Protein AF-A0A426CP13-F1 (afdb_monomer_lite)

Structure (mmCIF, N/CA/C/O backbone):
data_AF-A0A426CP13-F1
#
_entry.id   AF-A0A426CP13-F1
#
loop_
_atom_site.group_PDB
_atom_site.id
_atom_site.type_symbol
_atom_site.label_atom_id
_atom_site.label_alt_id
_atom_site.label_comp_id
_atom_site.label_asym_id
_atom_site.label_entity_id
_atom_site.label_seq_id
_atom_site.pdbx_PDB_ins_code
_atom_site.Cartn_x
_atom_site.Cartn_y
_atom_site.Cartn_z
_atom_site.occupancy
_atom_site.B_iso_or_equiv
_atom_site.auth_seq_id
_atom_site.auth_comp_id
_atom_site.auth_asym_id
_atom_site.auth_atom_id
_atom_site.pdbx_PDB_model_num
ATOM 1 N N . MET A 1 1 ? -7.176 -12.945 28.683 1.00 52.62 1 MET A N 1
ATOM 2 C CA . MET A 1 1 ? -6.174 -12.340 27.779 1.00 52.62 1 MET A CA 1
ATOM 3 C C . MET A 1 1 ? -6.899 -11.348 26.880 1.00 52.62 1 MET A C 1
ATOM 5 O O . MET A 1 1 ? -7.869 -11.758 26.257 1.00 52.62 1 MET A O 1
ATOM 9 N N . SER A 1 2 ? -6.525 -10.064 26.859 1.00 60.19 2 SER A N 1
ATOM 10 C CA . SER A 1 2 ? -7.110 -9.093 25.916 1.00 60.19 2 SER A CA 1
ATOM 11 C C . SER A 1 2 ? -6.555 -9.346 24.517 1.00 60.19 2 SER A C 1
ATOM 13 O O . SER A 1 2 ? -5.341 -9.492 24.364 1.00 60.19 2 SER A O 1
ATOM 15 N N . THR A 1 3 ? -7.412 -9.406 23.501 1.00 81.00 3 THR A N 1
ATOM 16 C CA . THR A 1 3 ? -6.944 -9.558 22.119 1.00 81.00 3 THR A CA 1
ATOM 17 C C . THR A 1 3 ? -6.290 -8.263 21.632 1.00 81.00 3 THR A C 1
ATOM 19 O O . THR A 1 3 ? -6.547 -7.184 22.170 1.00 81.00 3 THR A O 1
ATOM 22 N N . GLY A 1 4 ? -5.465 -8.334 20.581 1.00 86.25 4 GLY A N 1
ATOM 23 C CA . GLY A 1 4 ? -4.890 -7.132 19.962 1.00 86.25 4 GLY A CA 1
ATOM 24 C C . GLY A 1 4 ? -5.958 -6.128 19.502 1.00 86.25 4 GLY A C 1
ATOM 25 O O . GLY A 1 4 ? -5.754 -4.922 19.605 1.00 86.25 4 GLY A O 1
ATOM 26 N N . ILE A 1 5 ? -7.135 -6.617 19.091 1.00 88.00 5 ILE A N 1
ATOM 27 C CA . ILE A 1 5 ? -8.289 -5.786 18.714 1.00 88.00 5 ILE A CA 1
ATOM 28 C C . ILE A 1 5 ? -8.826 -5.008 19.920 1.00 88.00 5 ILE A C 1
ATOM 30 O O . ILE A 1 5 ? -9.119 -3.820 19.797 1.00 88.00 5 ILE A O 1
ATOM 34 N N . ASP A 1 6 ? -8.924 -5.655 21.085 1.00 87.50 6 ASP A N 1
ATOM 35 C CA . ASP A 1 6 ? -9.425 -5.017 22.308 1.00 87.50 6 ASP A CA 1
ATOM 36 C C . ASP A 1 6 ? -8.489 -3.901 22.774 1.00 87.50 6 ASP A C 1
ATOM 38 O O . ASP A 1 6 ? -8.944 -2.818 23.143 1.00 87.50 6 ASP A O 1
ATOM 42 N N . THR A 1 7 ? -7.178 -4.147 22.709 1.00 90.69 7 THR A N 1
ATOM 43 C CA . THR A 1 7 ? -6.165 -3.139 23.034 1.00 90.69 7 THR A CA 1
ATOM 44 C C . THR A 1 7 ? -6.247 -1.954 22.077 1.00 90.69 7 THR A C 1
ATOM 46 O O . THR A 1 7 ? -6.305 -0.817 22.540 1.00 90.69 7 THR A O 1
ATOM 49 N N . LEU A 1 8 ? -6.300 -2.205 20.763 1.00 89.81 8 LEU A N 1
ATOM 50 C CA . LEU A 1 8 ? -6.361 -1.155 19.742 1.00 89.81 8 LEU A CA 1
ATOM 51 C C . LEU A 1 8 ? -7.629 -0.308 19.859 1.00 89.81 8 LEU A C 1
ATOM 53 O O . LEU A 1 8 ? -7.535 0.917 19.823 1.00 89.81 8 LEU A O 1
ATOM 57 N N . SER A 1 9 ? -8.791 -0.931 20.057 1.00 91.88 9 SER A N 1
ATOM 58 C CA . SER A 1 9 ? -10.054 -0.207 20.245 1.00 91.88 9 SER A CA 1
ATOM 59 C C . SER A 1 9 ? -9.995 0.701 21.478 1.00 91.88 9 SER A C 1
ATOM 61 O O . SER A 1 9 ? -10.326 1.882 21.392 1.00 91.88 9 SER A O 1
ATOM 63 N N . ARG A 1 10 ? -9.464 0.197 22.602 1.00 91.50 10 ARG A N 1
ATOM 64 C CA . ARG A 1 10 ? -9.346 0.973 23.846 1.00 91.50 10 ARG A CA 1
ATOM 65 C C . ARG A 1 10 ? -8.453 2.209 23.705 1.00 91.50 10 ARG A C 1
ATOM 67 O O . ARG A 1 10 ? -8.782 3.243 24.269 1.00 91.50 10 ARG A O 1
ATOM 74 N N . ILE A 1 11 ? -7.315 2.099 23.015 1.00 93.44 11 ILE A N 1
ATOM 75 C CA . ILE A 1 11 ? -6.328 3.194 22.940 1.00 93.44 11 ILE A CA 1
ATOM 76 C C . ILE A 1 11 ? -6.602 4.192 21.812 1.00 93.44 11 ILE A C 1
ATOM 78 O O . ILE A 1 11 ? -6.216 5.348 21.926 1.00 93.44 11 ILE A O 1
ATOM 82 N N . SER A 1 12 ? -7.227 3.751 20.718 1.00 89.94 12 SER A N 1
ATOM 83 C CA . SER A 1 12 ? -7.493 4.608 19.553 1.00 89.94 12 SER A CA 1
ATOM 84 C C . SER A 1 12 ? -8.860 5.287 19.601 1.00 89.94 12 SER A C 1
ATOM 86 O O . SER A 1 12 ? -9.094 6.220 18.839 1.00 89.94 12 SER A O 1
ATOM 88 N N . GLY A 1 13 ? -9.761 4.821 20.472 1.00 91.50 13 GLY A N 1
ATOM 89 C CA . GLY A 1 13 ? -11.125 5.335 20.575 1.00 91.50 13 GLY A CA 1
ATOM 90 C C . GLY A 1 13 ? -12.055 4.895 19.439 1.00 91.50 13 GLY A C 1
ATOM 91 O O . GLY A 1 13 ? -13.210 5.307 19.433 1.00 91.50 13 GLY A O 1
ATOM 92 N N . ILE A 1 14 ? -11.592 4.058 18.500 1.00 92.75 14 ILE A N 1
ATOM 93 C CA . ILE A 1 14 ? -12.433 3.499 17.430 1.00 92.75 14 ILE A CA 1
ATOM 94 C C . ILE A 1 14 ? -13.053 2.165 17.863 1.00 92.75 14 ILE A C 1
ATOM 96 O O . ILE A 1 14 ? -12.503 1.434 18.699 1.00 92.75 14 ILE A O 1
ATOM 100 N N . SER A 1 15 ? -14.209 1.831 17.289 1.00 94.75 15 SER A N 1
ATOM 101 C CA . SER A 1 15 ? -14.943 0.611 17.639 1.00 94.75 15 SER A CA 1
ATOM 102 C C . SER A 1 15 ? -14.173 -0.659 17.261 1.00 94.75 15 SER A C 1
ATOM 104 O O . SER A 1 15 ? -13.308 -0.669 16.379 1.00 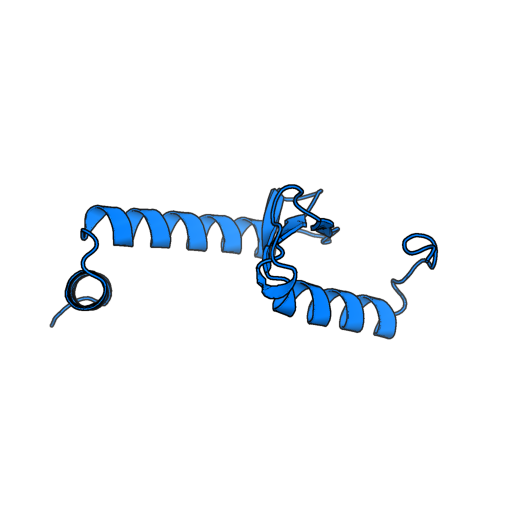94.75 15 SER A O 1
ATOM 106 N N . ARG A 1 16 ? -14.496 -1.781 17.912 1.00 92.56 16 ARG A N 1
ATOM 107 C CA . ARG A 1 16 ? -13.885 -3.085 17.589 1.00 92.56 16 ARG A CA 1
ATOM 108 C C . ARG A 1 16 ? -14.193 -3.499 16.153 1.00 92.56 16 ARG A C 1
ATOM 110 O O . ARG A 1 16 ? -13.356 -4.115 15.490 1.00 92.56 16 ARG A O 1
ATOM 117 N N . GLU A 1 17 ? -15.384 -3.161 15.679 1.00 93.56 17 GLU A N 1
ATOM 118 C CA . GLU A 1 17 ? -15.853 -3.375 14.316 1.00 93.56 17 GLU A CA 1
ATOM 119 C C . GLU A 1 17 ? -14.973 -2.618 13.315 1.00 93.56 17 GLU A C 1
ATOM 121 O O . GLU A 1 17 ? -14.510 -3.209 12.337 1.00 93.56 17 GLU A O 1
ATOM 126 N N . GLU A 1 18 ? -14.657 -1.352 13.595 1.00 93.75 18 GLU A N 1
ATOM 127 C CA . GLU A 1 18 ? -13.752 -0.550 12.767 1.00 93.75 18 GLU A CA 1
ATOM 128 C C . GLU A 1 18 ? -12.325 -1.100 12.769 1.00 93.75 18 GLU A C 1
ATOM 130 O O . GLU A 1 18 ? -11.727 -1.236 11.699 1.00 93.75 18 GLU A O 1
ATOM 135 N N . VAL A 1 19 ? -11.789 -1.504 13.929 1.00 93.69 19 VAL A N 1
ATOM 136 C CA . VAL A 1 19 ? -10.464 -2.151 14.002 1.00 93.69 19 VAL A CA 1
ATOM 137 C C . VAL A 1 19 ? -10.429 -3.407 13.125 1.00 93.69 19 VAL A C 1
ATOM 139 O O . VAL A 1 19 ? -9.487 -3.602 12.353 1.00 93.69 19 VAL A O 1
ATOM 142 N N . ARG A 1 20 ? -11.467 -4.252 13.191 1.00 93.50 20 ARG A N 1
ATOM 143 C CA . ARG A 1 20 ? -11.582 -5.455 12.349 1.00 93.50 20 ARG A CA 1
ATOM 144 C C . ARG A 1 20 ? -11.668 -5.108 10.867 1.00 93.50 20 ARG A C 1
ATOM 146 O O . ARG A 1 20 ? -11.024 -5.769 10.052 1.00 93.50 20 ARG A O 1
ATOM 153 N N . ALA A 1 21 ? -12.431 -4.079 10.510 1.00 94.88 21 ALA A N 1
ATOM 154 C CA . ALA A 1 21 ? -12.551 -3.627 9.130 1.00 94.88 21 ALA A CA 1
ATOM 155 C C . ALA A 1 21 ? -11.207 -3.117 8.583 1.00 94.88 21 ALA A C 1
ATOM 157 O O . ALA A 1 21 ? -10.820 -3.478 7.469 1.00 94.88 21 ALA A O 1
ATOM 158 N N . ILE A 1 22 ? -10.461 -2.339 9.375 1.00 93.88 22 ILE A N 1
ATOM 159 C CA . ILE A 1 22 ? -9.114 -1.873 9.0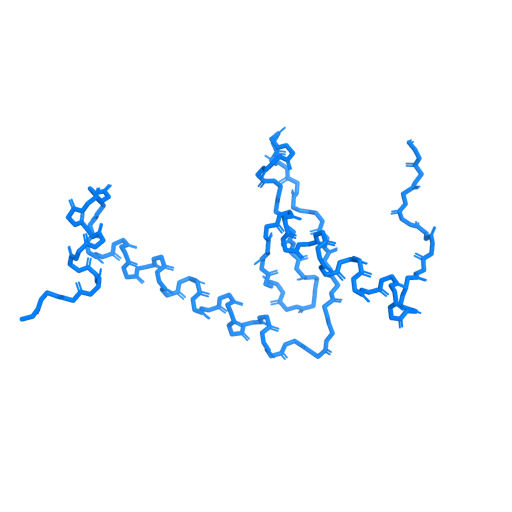23 1.00 93.88 22 ILE A CA 1
ATOM 160 C C . ILE A 1 22 ? -8.171 -3.066 8.849 1.00 93.88 22 ILE A C 1
ATOM 162 O O . ILE A 1 22 ? -7.513 -3.167 7.814 1.00 93.88 22 ILE A O 1
ATOM 166 N N . ALA A 1 23 ? -8.152 -4.003 9.800 1.00 93.12 23 ALA A N 1
ATOM 167 C CA . ALA A 1 23 ? -7.315 -5.199 9.716 1.00 93.12 23 ALA A CA 1
ATOM 168 C C . ALA A 1 23 ? -7.610 -6.011 8.444 1.00 93.12 23 ALA A C 1
ATOM 170 O O . ALA A 1 23 ? -6.688 -6.366 7.710 1.00 93.12 23 ALA A O 1
ATOM 171 N N . LYS A 1 24 ? -8.892 -6.221 8.118 1.00 95.88 24 LYS A N 1
ATOM 172 C CA . LYS A 1 24 ? -9.308 -6.915 6.890 1.00 95.88 24 LYS A CA 1
ATOM 173 C C . LYS A 1 24 ? -8.821 -6.195 5.630 1.00 95.88 24 LYS A C 1
ATOM 175 O O . LYS A 1 24 ? -8.344 -6.848 4.706 1.00 95.88 24 LYS A O 1
ATOM 180 N N . ARG A 1 25 ? -8.907 -4.860 5.588 1.00 95.44 25 ARG A N 1
ATOM 181 C CA . ARG A 1 25 ? -8.403 -4.052 4.462 1.00 95.44 25 ARG A CA 1
ATOM 182 C C . ARG A 1 25 ? -6.889 -4.179 4.304 1.00 95.44 25 ARG A C 1
ATOM 184 O O . ARG A 1 25 ? -6.419 -4.363 3.185 1.00 95.44 25 ARG A O 1
ATOM 191 N N . VAL A 1 26 ? -6.143 -4.122 5.408 1.00 95.12 26 VAL A N 1
ATOM 192 C CA . VAL A 1 26 ? -4.678 -4.274 5.406 1.00 95.12 26 VAL A CA 1
ATOM 193 C C . VAL A 1 26 ? -4.276 -5.665 4.919 1.00 95.12 26 VAL A C 1
ATOM 195 O O . VAL A 1 26 ? -3.441 -5.777 4.026 1.00 95.12 26 VAL A O 1
ATOM 198 N N . MET A 1 27 ? -4.913 -6.718 5.436 1.00 96.69 27 MET A N 1
ATOM 199 C CA . MET A 1 27 ? -4.647 -8.098 5.016 1.00 96.69 27 MET A CA 1
ATOM 200 C C . MET A 1 27 ? -4.959 -8.314 3.533 1.00 96.69 27 MET A C 1
ATOM 202 O O . MET A 1 27 ? -4.149 -8.893 2.815 1.00 96.69 27 MET A O 1
ATOM 206 N N . ALA A 1 28 ? -6.095 -7.803 3.049 1.00 97.75 28 ALA A N 1
ATOM 207 C CA . ALA A 1 28 ? -6.452 -7.894 1.636 1.00 97.75 28 ALA A CA 1
ATOM 208 C C . ALA A 1 28 ? -5.442 -7.161 0.737 1.00 97.75 28 ALA A C 1
ATOM 210 O O . ALA A 1 28 ? -5.074 -7.670 -0.320 1.00 97.75 28 ALA A O 1
ATOM 211 N N . ASN A 1 29 ? -4.963 -5.988 1.158 1.00 97.75 29 ASN A N 1
ATOM 212 C CA . ASN A 1 29 ? -3.920 -5.262 0.438 1.00 97.75 29 ASN A CA 1
ATOM 213 C C . ASN A 1 29 ? -2.597 -6.039 0.407 1.00 97.75 29 ASN A C 1
ATOM 215 O O . ASN A 1 29 ? -1.996 -6.185 -0.652 1.00 97.75 29 ASN A O 1
ATOM 219 N N . SER A 1 30 ? -2.178 -6.591 1.548 1.00 96.81 30 SER A N 1
ATOM 220 C CA . SER A 1 30 ? -0.969 -7.414 1.638 1.00 96.81 30 SER A CA 1
ATOM 221 C C . SER A 1 30 ? -1.054 -8.650 0.739 1.00 96.81 30 SER A C 1
ATOM 223 O O . SER A 1 30 ? -0.103 -8.943 0.021 1.00 96.81 30 SER A O 1
ATOM 225 N N . ALA A 1 31 ? -2.211 -9.319 0.689 1.00 97.88 31 ALA A N 1
ATOM 226 C CA . ALA A 1 31 ? -2.428 -10.453 -0.205 1.00 97.88 31 ALA A CA 1
ATOM 227 C C . ALA A 1 31 ? -2.283 -10.067 -1.688 1.00 97.88 31 ALA A C 1
ATOM 229 O O . ALA A 1 31 ? -1.606 -10.770 -2.435 1.00 97.88 31 ALA A O 1
ATOM 230 N N . LYS A 1 32 ? -2.854 -8.925 -2.108 1.00 97.75 32 LYS A N 1
ATOM 231 C CA . LYS A 1 32 ? -2.674 -8.394 -3.474 1.00 97.75 32 LYS A CA 1
ATOM 232 C C . LYS A 1 32 ? -1.210 -8.116 -3.790 1.00 97.75 32 LYS A C 1
ATOM 234 O O . LYS A 1 32 ? -0.774 -8.366 -4.910 1.00 97.75 32 LYS A O 1
ATOM 239 N N . LEU A 1 33 ? -0.477 -7.553 -2.831 1.00 96.81 33 LEU A N 1
ATOM 240 C CA . LEU A 1 33 ? 0.923 -7.210 -3.030 1.00 96.81 33 LEU A CA 1
ATOM 241 C C . LEU A 1 33 ? 1.778 -8.477 -3.172 1.00 96.81 33 LEU A C 1
ATOM 243 O O . LEU A 1 33 ? 2.452 -8.643 -4.179 1.00 96.81 33 LEU A O 1
ATOM 247 N N . ASN A 1 34 ? 1.649 -9.423 -2.244 1.00 96.69 34 ASN A N 1
ATOM 248 C CA . ASN A 1 34 ? 2.446 -10.653 -2.231 1.00 96.69 34 ASN A CA 1
ATOM 249 C C . ASN A 1 34 ? 2.189 -11.572 -3.435 1.00 96.69 34 ASN A C 1
ATOM 251 O O . ASN A 1 34 ? 3.088 -12.288 -3.859 1.00 96.69 34 ASN A O 1
ATOM 255 N N . ALA A 1 35 ? 0.967 -11.578 -3.974 1.00 96.75 35 ALA A N 1
ATOM 256 C CA . ALA A 1 35 ? 0.611 -12.404 -5.128 1.00 96.75 35 ALA A CA 1
ATOM 257 C C . ALA A 1 35 ? 0.992 -11.770 -6.479 1.00 96.75 35 ALA A C 1
ATOM 259 O O . ALA A 1 35 ? 0.803 -12.393 -7.524 1.00 96.75 35 ALA A O 1
ATOM 260 N N . CYS A 1 36 ? 1.473 -10.524 -6.495 1.00 96.00 36 CYS A N 1
ATOM 261 C CA . CYS A 1 36 ? 1.744 -9.812 -7.735 1.00 96.00 36 CYS A CA 1
ATOM 262 C C . CYS A 1 36 ? 3.058 -10.310 -8.363 1.00 96.00 36 CYS A C 1
ATOM 264 O O . CYS A 1 36 ? 4.105 -10.197 -7.729 1.00 96.00 36 CYS A O 1
ATOM 266 N N . PRO A 1 37 ? 3.056 -10.793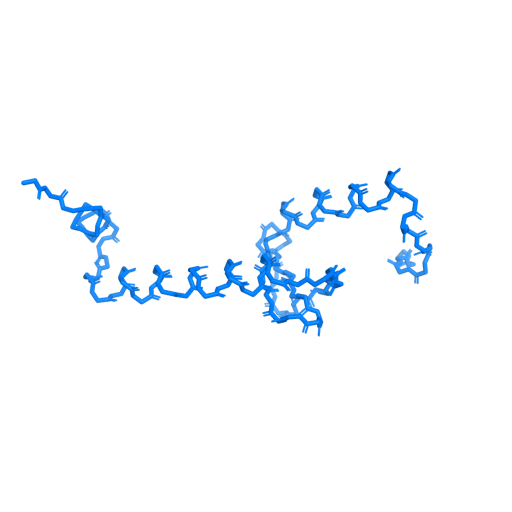 -9.620 1.00 93.44 37 PRO A N 1
ATOM 267 C CA . PRO A 1 37 ? 4.271 -11.310 -10.257 1.00 93.44 37 PRO A CA 1
ATOM 268 C C . PRO A 1 37 ? 5.312 -10.212 -10.505 1.00 93.44 37 PRO A C 1
ATOM 270 O O . PRO A 1 37 ? 6.513 -10.467 -10.510 1.00 93.44 37 PRO A O 1
ATOM 273 N N . ARG A 1 38 ? 4.848 -8.979 -10.729 1.00 91.56 38 ARG A N 1
ATOM 274 C CA . ARG A 1 38 ? 5.683 -7.791 -10.882 1.00 91.56 38 ARG A CA 1
ATOM 275 C C . ARG A 1 38 ? 4.877 -6.551 -10.542 1.00 91.56 38 ARG A C 1
ATOM 277 O O . ARG A 1 38 ? 3.775 -6.374 -11.055 1.00 91.56 38 ARG A O 1
ATOM 284 N N . HIS A 1 39 ? 5.430 -5.702 -9.688 1.00 94.50 39 HIS A N 1
ATOM 285 C CA . HIS A 1 39 ? 4.807 -4.435 -9.338 1.00 94.50 39 HIS A CA 1
ATOM 286 C C . HIS A 1 39 ? 5.134 -3.337 -10.346 1.00 94.50 39 HIS A C 1
ATOM 288 O O . HIS A 1 39 ? 6.255 -3.258 -10.844 1.00 94.50 39 HIS A O 1
ATOM 294 N N . ASP A 1 40 ? 4.149 -2.479 -10.593 1.00 94.19 40 ASP A N 1
ATOM 295 C CA . ASP A 1 40 ? 4.282 -1.248 -11.367 1.00 94.19 40 ASP A CA 1
ATOM 296 C C . ASP A 1 40 ? 3.421 -0.179 -10.685 1.00 94.19 40 ASP A C 1
ATOM 298 O O . ASP A 1 40 ? 2.196 -0.172 -10.828 1.00 94.19 40 ASP A O 1
ATOM 302 N N . PHE A 1 41 ? 4.050 0.623 -9.827 1.00 94.81 41 PHE A N 1
ATOM 303 C CA . PHE A 1 41 ? 3.369 1.580 -8.962 1.00 94.81 41 PHE A CA 1
ATOM 304 C C . PHE A 1 41 ? 3.234 2.947 -9.628 1.00 94.81 41 PHE A C 1
ATOM 306 O O . PHE A 1 41 ? 4.218 3.530 -10.073 1.00 94.81 41 PHE A O 1
ATOM 313 N N . GLU A 1 42 ? 2.021 3.491 -9.603 1.00 93.94 42 GLU A N 1
ATOM 314 C CA . GLU A 1 42 ? 1.714 4.856 -10.018 1.00 93.94 42 GLU A CA 1
ATOM 315 C C . GLU A 1 42 ? 1.218 5.691 -8.837 1.00 93.94 42 GLU A C 1
ATOM 317 O O . GLU A 1 42 ? 0.716 5.169 -7.836 1.00 93.94 42 GLU A O 1
ATOM 322 N N . ARG A 1 43 ? 1.374 7.008 -8.942 1.00 93.19 43 ARG A N 1
ATOM 323 C CA . ARG A 1 43 ? 0.943 7.950 -7.913 1.00 93.19 43 ARG A CA 1
ATOM 324 C C . ARG A 1 43 ? -0.587 7.995 -7.851 1.00 93.19 43 ARG A C 1
ATOM 326 O O . ARG A 1 43 ? -1.240 8.157 -8.873 1.00 93.19 43 ARG A O 1
ATOM 333 N N . ILE A 1 44 ? -1.159 7.918 -6.649 1.00 92.38 44 ILE A N 1
ATOM 334 C CA . ILE A 1 44 ? -2.582 8.225 -6.445 1.00 92.38 44 ILE A CA 1
ATOM 335 C C . ILE A 1 44 ? -2.730 9.747 -6.346 1.00 92.38 44 ILE A C 1
ATOM 337 O O . ILE A 1 44 ? -2.135 10.373 -5.462 1.00 92.38 44 ILE A O 1
ATOM 341 N N . GLU A 1 45 ? -3.498 10.343 -7.255 1.00 87.06 45 GLU A N 1
ATOM 342 C CA . GLU A 1 45 ? -3.777 11.781 -7.252 1.00 87.06 45 GLU A CA 1
ATOM 343 C C . GLU A 1 45 ? -4.654 12.205 -6.062 1.00 87.06 45 GLU A C 1
ATOM 345 O O . GLU A 1 45 ? -5.388 11.404 -5.482 1.00 87.06 45 GLU A O 1
ATOM 350 N N . GLY A 1 46 ? -4.580 13.488 -5.698 1.00 79.38 46 GLY A N 1
ATOM 351 C CA . GLY A 1 46 ? -5.451 14.088 -4.682 1.00 79.38 46 GLY A CA 1
ATOM 352 C C . GLY A 1 46 ? -4.903 14.113 -3.252 1.00 79.38 46 GLY A C 1
ATOM 353 O O . GLY A 1 46 ? -5.600 14.591 -2.363 1.00 79.38 46 GLY A O 1
ATOM 354 N N . GLU A 1 47 ? -3.668 13.661 -3.009 1.00 78.19 47 GLU A N 1
ATOM 355 C CA . GLU A 1 47 ? -2.993 13.871 -1.721 1.00 78.19 47 GLU A CA 1
ATOM 356 C C . GLU A 1 47 ? -2.119 15.142 -1.782 1.00 78.19 47 GLU A C 1
ATOM 358 O O . GLU A 1 47 ? -1.071 15.133 -2.436 1.00 78.19 47 GLU A O 1
ATOM 363 N N . PRO A 1 48 ? -2.518 16.245 -1.118 1.00 73.81 48 PRO A N 1
ATOM 364 C CA . PRO A 1 48 ? -1.771 17.503 -1.152 1.00 73.81 48 PRO A CA 1
ATOM 365 C C . PRO A 1 48 ? -0.480 17.437 -0.330 1.00 73.81 48 PRO A C 1
ATOM 367 O O . PRO A 1 48 ? 0.421 18.248 -0.530 1.00 73.81 48 PRO A O 1
ATOM 370 N N . ASN A 1 49 ? -0.378 16.488 0.606 1.00 80.75 49 ASN A N 1
ATOM 371 C CA . ASN A 1 49 ? 0.796 16.337 1.448 1.00 80.75 49 ASN A CA 1
ATOM 372 C C . ASN A 1 49 ? 1.783 15.321 0.835 1.00 80.75 49 ASN A C 1
ATOM 374 O O . ASN A 1 49 ? 1.490 14.121 0.833 1.00 80.75 49 ASN A O 1
ATOM 378 N N . PRO A 1 50 ? 2.987 15.747 0.404 1.00 71.12 50 PRO A N 1
ATOM 379 C CA . PRO A 1 50 ? 3.974 14.847 -0.194 1.00 71.12 50 PRO A CA 1
ATOM 380 C C . PRO A 1 50 ? 4.422 13.730 0.762 1.00 71.12 50 PRO A C 1
ATOM 382 O O . PRO A 1 50 ? 4.738 12.631 0.313 1.00 71.12 50 PRO A O 1
ATOM 385 N N . PHE A 1 51 ? 4.366 13.953 2.080 1.00 73.19 51 PHE A N 1
ATOM 386 C CA . PHE A 1 51 ? 4.689 12.944 3.097 1.00 73.19 51 PHE A CA 1
ATOM 387 C C . PHE A 1 51 ? 3.586 11.898 3.292 1.00 73.19 51 PHE A C 1
ATOM 389 O O . PHE A 1 51 ? 3.828 10.836 3.860 1.00 73.19 51 PHE A O 1
ATOM 396 N N . ARG A 1 52 ? 2.360 12.177 2.838 1.00 84.25 52 ARG A N 1
ATOM 397 C CA . ARG A 1 52 ? 1.239 11.222 2.870 1.00 84.25 52 ARG A CA 1
ATOM 398 C C . ARG A 1 52 ? 0.980 10.579 1.517 1.00 84.25 52 ARG A C 1
ATOM 400 O O . ARG A 1 52 ? 0.027 9.809 1.395 1.00 84.25 52 ARG A O 1
ATOM 407 N N . GLN A 1 53 ? 1.826 10.868 0.529 1.00 91.88 53 GLN A N 1
ATOM 408 C CA . GLN A 1 53 ? 1.658 10.379 -0.825 1.00 91.88 53 GLN A CA 1
ATOM 409 C C . GLN A 1 53 ? 1.521 8.855 -0.843 1.00 91.88 53 GLN A C 1
ATOM 411 O O . GLN A 1 53 ? 2.318 8.124 -0.248 1.00 91.88 53 GLN A O 1
ATOM 416 N N . LYS A 1 54 ? 0.498 8.382 -1.553 1.00 93.62 54 LYS A N 1
ATOM 417 C CA . LYS A 1 54 ? 0.248 6.960 -1.776 1.00 93.62 54 LYS A CA 1
ATOM 418 C C . LYS A 1 54 ? 0.487 6.598 -3.227 1.00 93.62 54 LYS A C 1
ATOM 420 O O . LYS A 1 54 ? 0.320 7.428 -4.124 1.00 93.62 54 LYS A O 1
ATOM 425 N N . TYR A 1 55 ? 0.831 5.340 -3.432 1.00 95.00 55 TYR A N 1
ATOM 426 C CA . TYR A 1 55 ? 1.038 4.762 -4.746 1.00 95.00 55 TYR A CA 1
ATOM 427 C C . TYR A 1 55 ? 0.194 3.503 -4.876 1.00 95.00 55 TYR A C 1
ATOM 429 O O . TYR A 1 55 ? 0.021 2.773 -3.898 1.00 95.00 55 TYR A O 1
ATOM 437 N N . ARG A 1 56 ? -0.337 3.246 -6.069 1.00 96.69 56 ARG A N 1
ATOM 438 C CA . ARG A 1 56 ? -1.128 2.058 -6.388 1.00 96.69 56 ARG A CA 1
ATOM 439 C C . ARG A 1 56 ? -0.434 1.263 -7.481 1.00 96.69 56 ARG A C 1
ATOM 441 O O . ARG A 1 56 ? 0.016 1.820 -8.469 1.00 96.69 56 ARG A O 1
ATOM 448 N N . CYS A 1 57 ? -0.347 -0.048 -7.310 1.00 96.56 57 CYS A N 1
ATOM 449 C CA . CYS A 1 57 ? 0.139 -0.939 -8.350 1.00 96.56 57 CYS A CA 1
ATOM 450 C C . CYS A 1 57 ? -0.911 -1.042 -9.465 1.00 96.56 57 CYS A C 1
ATOM 452 O O . CYS A 1 57 ? -2.028 -1.486 -9.196 1.00 96.56 57 CYS A O 1
ATOM 454 N N . LYS A 1 58 ? -0.549 -0.724 -10.710 1.00 96.50 58 LYS A N 1
ATOM 455 C CA . LYS A 1 58 ? -1.422 -0.863 -11.890 1.00 96.50 58 LYS A CA 1
ATOM 456 C C . LYS A 1 58 ? -1.812 -2.315 -12.186 1.00 96.50 58 LYS A C 1
ATOM 458 O O . LYS A 1 58 ? -2.833 -2.559 -12.815 1.00 96.50 58 LYS A O 1
ATOM 463 N N . VAL A 1 59 ? -1.013 -3.280 -11.723 1.00 95.94 59 VAL A N 1
ATOM 464 C CA . VAL A 1 59 ? -1.220 -4.713 -11.995 1.00 95.94 59 VAL A CA 1
ATOM 465 C C . VAL A 1 59 ? -2.169 -5.355 -10.981 1.00 95.94 59 VAL A C 1
ATOM 467 O O . VAL A 1 59 ? -3.169 -5.952 -11.363 1.00 95.94 59 VAL A O 1
ATOM 470 N N . CYS A 1 60 ? -1.884 -5.239 -9.680 1.00 97.19 60 CYS A N 1
ATOM 471 C CA . CYS A 1 60 ? -2.681 -5.900 -8.634 1.00 97.19 6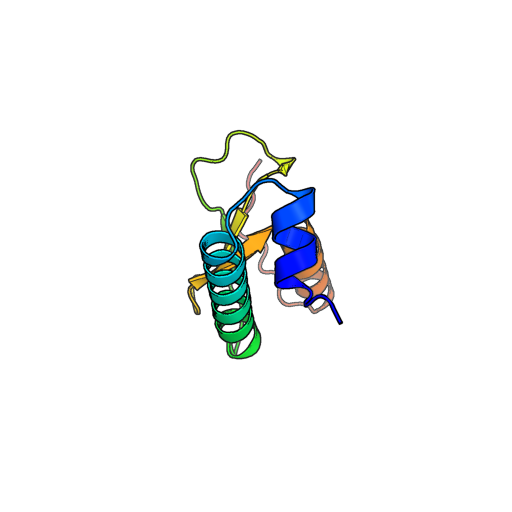0 CYS A CA 1
ATOM 472 C C . CYS A 1 60 ? -3.646 -4.964 -7.889 1.00 97.19 60 CYS A C 1
ATOM 474 O O . CYS A 1 60 ? -4.450 -5.419 -7.070 1.00 97.19 60 CYS A O 1
ATOM 476 N N . GLY A 1 61 ? -3.550 -3.650 -8.113 1.00 96.69 61 GLY A N 1
ATOM 477 C CA . GLY A 1 61 ? -4.333 -2.644 -7.396 1.00 96.69 61 GLY A CA 1
ATOM 478 C C . GLY A 1 61 ? -3.985 -2.513 -5.909 1.00 96.69 61 GLY A C 1
ATOM 479 O O . GLY A 1 61 ? -4.776 -1.944 -5.159 1.00 96.69 61 GLY A O 1
ATOM 480 N N . GLY A 1 62 ? -2.863 -3.085 -5.457 1.00 97.19 62 GLY A N 1
ATOM 481 C CA . GLY A 1 62 ? -2.353 -2.915 -4.095 1.00 97.19 62 GLY A CA 1
ATOM 482 C C . GLY A 1 62 ? -1.767 -1.519 -3.888 1.00 97.19 62 GLY A C 1
ATOM 483 O O . GLY A 1 62 ? -1.177 -0.956 -4.806 1.00 97.19 62 GLY A O 1
ATOM 484 N N . GLU A 1 63 ? -1.932 -0.960 -2.695 1.00 96.69 63 GLU A N 1
ATOM 485 C CA . GLU A 1 63 ? -1.492 0.390 -2.342 1.00 96.69 63 GLU A CA 1
ATOM 486 C C . GLU A 1 63 ? -0.335 0.360 -1.343 1.00 96.69 63 GLU A C 1
ATOM 488 O O . GLU A 1 63 ? -0.332 -0.453 -0.414 1.00 96.69 63 GLU A O 1
ATOM 493 N N . ILE A 1 64 ? 0.617 1.275 -1.507 1.00 95.12 64 ILE A N 1
ATOM 494 C CA . ILE A 1 64 ? 1.758 1.475 -0.606 1.00 95.12 64 ILE A CA 1
ATOM 495 C C . ILE A 1 64 ? 1.952 2.964 -0.292 1.00 95.12 64 ILE A C 1
ATOM 497 O O . ILE A 1 64 ? 1.410 3.837 -0.983 1.00 95.12 64 ILE A O 1
ATOM 501 N N . ARG A 1 65 ? 2.702 3.266 0.772 1.00 93.25 65 ARG A N 1
ATOM 502 C CA . ARG A 1 65 ? 3.044 4.647 1.145 1.00 93.25 65 ARG A CA 1
ATOM 503 C C . ARG A 1 65 ? 4.300 5.117 0.413 1.00 93.25 65 ARG A C 1
ATOM 505 O O . ARG A 1 65 ? 5.035 4.317 -0.159 1.00 93.25 65 ARG A O 1
ATOM 512 N N . GLY A 1 66 ? 4.556 6.423 0.450 1.00 90.25 66 GLY A N 1
ATOM 513 C CA . GLY A 1 66 ? 5.720 7.022 -0.203 1.00 90.25 66 GLY A CA 1
ATOM 514 C C . GLY A 1 66 ? 7.064 6.466 0.268 1.00 90.25 66 GLY A C 1
ATOM 515 O O . GLY A 1 66 ? 7.954 6.287 -0.554 1.00 90.25 66 GLY A O 1
ATOM 516 N N . GLU A 1 67 ? 7.194 6.124 1.549 1.00 91.31 67 GLU A N 1
ATOM 517 C CA . GLU A 1 67 ? 8.402 5.492 2.102 1.00 91.31 67 GLU A CA 1
ATOM 518 C C . GLU A 1 67 ? 8.661 4.111 1.477 1.00 91.31 67 GLU A C 1
ATOM 520 O O . GLU A 1 67 ? 9.768 3.832 1.019 1.00 91.31 67 GLU A O 1
ATOM 525 N N . ASP A 1 68 ? 7.628 3.271 1.378 1.00 92.88 68 ASP A N 1
ATOM 526 C CA . ASP A 1 68 ? 7.721 1.950 0.745 1.00 92.88 68 ASP A CA 1
ATOM 527 C C . ASP A 1 68 ? 8.037 2.075 -0.753 1.00 92.88 68 ASP A C 1
ATOM 529 O O . ASP A 1 68 ? 8.873 1.346 -1.288 1.00 92.88 68 ASP A O 1
ATOM 533 N N . PHE A 1 69 ? 7.399 3.035 -1.434 1.00 92.94 69 PHE A N 1
ATOM 534 C CA . PHE A 1 69 ? 7.659 3.321 -2.845 1.00 92.94 69 PHE A CA 1
ATOM 535 C C . PHE A 1 69 ? 9.098 3.799 -3.069 1.00 92.94 69 PHE A C 1
ATOM 537 O O . PHE A 1 69 ? 9.737 3.413 -4.050 1.00 92.94 69 PHE A O 1
ATOM 544 N N . HIS A 1 70 ? 9.639 4.608 -2.156 1.00 90.75 70 HIS A N 1
ATOM 545 C CA . HIS A 1 70 ? 11.022 5.067 -2.220 1.00 90.75 70 HIS A CA 1
ATOM 546 C C . HIS A 1 70 ? 12.002 3.890 -2.207 1.00 90.75 70 HIS A C 1
ATOM 548 O O . HIS A 1 70 ? 12.892 3.816 -3.053 1.00 90.75 70 HIS A O 1
ATOM 554 N N . TRP A 1 71 ? 11.813 2.932 -1.299 1.00 91.75 71 TRP A N 1
ATOM 555 C CA . TRP A 1 71 ? 12.675 1.752 -1.228 1.00 91.75 71 TRP A CA 1
ATOM 556 C C . TRP A 1 71 ? 12.469 0.791 -2.394 1.00 91.75 71 TRP A C 1
ATOM 558 O O . TRP A 1 71 ? 13.450 0.306 -2.958 1.00 91.75 71 TRP A O 1
ATOM 568 N N . TRP A 1 72 ? 11.220 0.569 -2.807 1.00 92.44 72 TRP A N 1
ATOM 569 C CA . TRP A 1 72 ? 10.916 -0.221 -3.998 1.00 92.44 72 TRP A CA 1
ATOM 570 C C . TRP A 1 72 ? 11.586 0.360 -5.251 1.00 92.44 72 TRP A C 1
ATOM 572 O O . TRP A 1 72 ? 12.253 -0.369 -5.981 1.00 92.44 72 TRP A O 1
ATOM 582 N N . SER A 1 73 ? 11.469 1.672 -5.476 1.00 90.38 73 SER A N 1
ATOM 583 C CA . SER A 1 73 ? 12.033 2.339 -6.658 1.00 90.38 73 SER A CA 1
ATOM 584 C C . SER A 1 73 ? 13.561 2.342 -6.658 1.00 90.38 73 SER A C 1
ATOM 586 O O . SER A 1 73 ? 14.157 2.144 -7.718 1.00 90.38 73 SER A O 1
ATOM 588 N N . ARG A 1 74 ? 14.204 2.486 -5.488 1.00 90.38 74 ARG A N 1
ATOM 589 C CA . ARG A 1 74 ? 15.657 2.298 -5.343 1.00 90.38 74 ARG A CA 1
ATOM 590 C C . ARG A 1 74 ? 16.086 0.877 -5.683 1.00 90.38 74 ARG A C 1
ATOM 592 O O . ARG A 1 74 ? 16.935 0.707 -6.546 1.00 90.38 74 ARG A O 1
ATOM 599 N N . GLY A 1 75 ? 15.459 -0.134 -5.079 1.00 90.00 75 GLY A N 1
ATOM 600 C CA . GLY A 1 75 ? 15.788 -1.534 -5.369 1.00 90.00 75 GLY A CA 1
ATOM 601 C C . GLY A 1 75 ? 15.567 -1.891 -6.841 1.00 90.00 75 GLY A C 1
ATOM 602 O O . GLY A 1 75 ? 16.365 -2.606 -7.440 1.00 90.00 75 GLY A O 1
ATOM 603 N N . TRP A 1 76 ? 14.524 -1.329 -7.454 1.00 85.81 76 TRP A N 1
ATOM 604 C CA . TRP A 1 76 ? 14.258 -1.468 -8.882 1.00 85.81 76 TRP A CA 1
ATOM 605 C C . TRP A 1 76 ? 15.341 -0.813 -9.754 1.00 8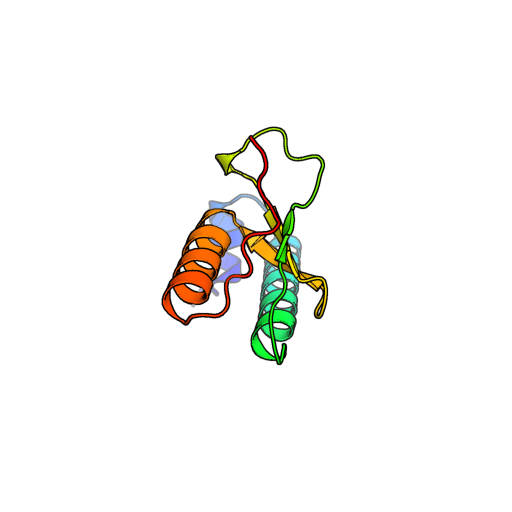5.81 76 TRP A C 1
ATOM 607 O O . TRP A 1 76 ? 15.730 -1.375 -10.780 1.00 85.81 76 TRP A O 1
ATOM 617 N N . LYS A 1 77 ? 15.841 0.362 -9.347 1.00 85.50 77 LYS A N 1
ATOM 618 C CA . LYS A 1 77 ? 16.930 1.077 -10.025 1.00 85.50 77 LYS A CA 1
ATOM 619 C C . LYS A 1 77 ? 18.238 0.300 -9.950 1.00 85.50 77 LYS A C 1
ATOM 621 O O . LYS A 1 77 ? 18.846 0.030 -10.982 1.00 85.50 77 LYS A O 1
ATOM 626 N N . ASP A 1 78 ? 18.618 -0.101 -8.746 1.00 87.88 78 ASP A N 1
ATOM 627 C CA . ASP A 1 78 ? 19.885 -0.779 -8.479 1.00 87.88 78 ASP A CA 1
ATOM 628 C C . ASP A 1 78 ? 19.900 -2.203 -9.066 1.00 87.88 78 ASP A C 1
ATOM 630 O O . ASP A 1 78 ? 20.944 -2.700 -9.478 1.00 87.88 78 ASP A O 1
ATOM 634 N N . GLY A 1 79 ? 18.729 -2.838 -9.184 1.00 82.94 79 GL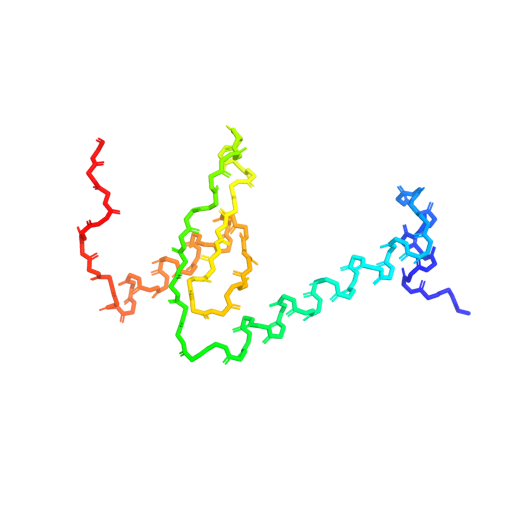Y A N 1
ATOM 635 C CA . GLY A 1 79 ? 18.542 -4.131 -9.849 1.00 82.94 79 GLY A CA 1
ATOM 636 C C . GLY A 1 79 ? 18.486 -4.081 -11.384 1.00 82.94 79 GLY A C 1
ATOM 637 O O . GLY A 1 79 ? 18.200 -5.106 -12.001 1.00 82.94 79 GLY A O 1
ATOM 638 N N . GLY A 1 80 ? 18.713 -2.920 -12.014 1.00 75.56 80 GLY A N 1
ATOM 639 C CA . GLY A 1 80 ? 18.749 -2.766 -13.477 1.00 75.56 80 GLY A CA 1
ATOM 640 C C . GLY A 1 80 ? 17.379 -2.715 -14.168 1.00 75.56 80 GLY A C 1
ATOM 641 O O . GLY A 1 80 ? 17.292 -2.845 -15.387 1.00 75.56 80 GLY A O 1
ATOM 642 N N . GLY A 1 81 ? 16.293 -2.537 -13.412 1.00 67.75 81 GLY A N 1
ATOM 643 C CA . GLY A 1 81 ? 14.933 -2.469 -13.950 1.00 67.75 81 GLY A CA 1
ATOM 644 C C . GLY A 1 81 ? 14.496 -1.072 -14.408 1.00 67.75 81 GLY A C 1
ATOM 645 O O . GLY A 1 81 ? 13.440 -0.944 -15.037 1.00 67.75 81 GLY A O 1
ATOM 646 N N . TRP A 1 82 ? 15.249 -0.021 -14.070 1.00 56.12 82 TRP A N 1
ATOM 647 C CA . TRP A 1 82 ? 14.885 1.365 -14.380 1.00 56.12 82 TRP A CA 1
ATOM 648 C C . TRP A 1 82 ? 14.970 1.649 -15.886 1.00 56.12 82 TRP A C 1
ATOM 650 O O . TRP A 1 82 ? 16.024 1.485 -16.494 1.00 56.12 82 TRP A O 1
ATOM 660 N N . LYS A 1 83 ? 13.865 2.119 -16.475 1.00 53.38 83 LYS A N 1
ATOM 661 C CA . LYS A 1 83 ? 13.863 2.824 -17.761 1.00 53.38 83 LYS A CA 1
ATOM 662 C C . LYS A 1 83 ? 13.637 4.302 -17.466 1.00 53.38 83 LYS A C 1
ATOM 664 O O . LYS A 1 83 ? 12.697 4.651 -16.762 1.00 53.38 83 LYS A O 1
ATOM 669 N N . GLU A 1 84 ? 14.529 5.136 -17.967 1.00 49.66 84 GLU A N 1
ATOM 670 C CA . GLU A 1 84 ? 14.756 6.541 -17.608 1.00 49.66 84 GLU A CA 1
ATOM 671 C C . GLU A 1 84 ? 13.657 7.526 -18.074 1.00 49.66 84 GLU A C 1
ATOM 673 O O . GLU A 1 84 ? 13.907 8.713 -18.218 1.00 49.66 84 GLU A O 1
ATOM 678 N N . GLU A 1 85 ? 12.428 7.068 -18.328 1.00 46.72 85 GLU A N 1
ATOM 679 C CA . GLU A 1 85 ? 11.431 7.847 -19.089 1.00 46.72 85 GLU A CA 1
ATOM 680 C C . GLU A 1 85 ? 10.371 8.579 -18.248 1.00 46.72 85 GLU A C 1
ATOM 682 O O . GLU A 1 85 ? 9.450 9.163 -18.810 1.00 46.72 85 GLU A O 1
ATOM 687 N N . VAL A 1 86 ? 10.451 8.588 -16.915 1.00 48.09 86 VAL A N 1
ATOM 688 C CA . VAL A 1 86 ? 9.371 9.162 -16.086 1.00 48.09 86 VAL A CA 1
ATOM 689 C C . VAL A 1 86 ? 9.927 10.041 -14.975 1.00 48.09 86 VAL A C 1
ATOM 691 O O . VAL A 1 86 ? 9.827 9.661 -13.825 1.00 48.09 86 VAL A O 1
ATOM 694 N N . PHE A 1 87 ? 10.553 11.170 -15.311 1.00 41.88 87 PHE A N 1
ATOM 695 C CA . PHE A 1 87 ? 10.626 12.405 -14.504 1.00 41.88 87 PHE A CA 1
ATOM 696 C C . PHE A 1 87 ? 11.365 13.455 -15.356 1.00 41.88 87 PHE A C 1
ATOM 698 O O . PHE A 1 87 ? 12.588 13.534 -15.317 1.00 41.88 87 PHE A O 1
ATOM 705 N N . GLN A 1 88 ? 10.633 14.216 -16.176 1.00 37.88 88 GLN A N 1
ATOM 706 C CA . GLN A 1 88 ? 11.115 15.528 -16.622 1.00 37.88 88 GLN A CA 1
ATOM 707 C C . GLN A 1 88 ? 10.724 16.557 -15.554 1.00 37.88 88 GLN A C 1
ATOM 709 O O . GLN A 1 88 ? 9.651 16.434 -14.960 1.00 37.88 88 GLN A O 1
ATOM 714 N N . GLU A 1 89 ? 11.670 17.455 -15.282 1.00 37.38 89 GLU A N 1
ATOM 715 C CA . GLU A 1 89 ? 11.745 18.433 -14.184 1.00 37.38 89 GLU A CA 1
ATOM 716 C C . GLU A 1 89 ? 10.502 19.313 -13.981 1.00 37.38 89 GLU A C 1
ATOM 718 O O . GLU A 1 89 ? 9.857 19.703 -14.982 1.00 37.38 89 GLU A O 1
#

Radius of gyration: 16.73 Å; chains: 1; bounding box: 36×31×47 Å

pLDDT: mean 86.24, std 15.02, range [37.38, 97.88]

Foldseek 3Di:
DQDPLNVCCVPVVHDSVVSVVVVVVVVVLVVLVVPFPDFDWDWDPDDPDLQQTKIATPGSRRIDGPVVVVVVVVVCVVVVNDDPPPDDD

Sequence (89 aa):
MSTGIDTLSRISGISREEVRAIAKRVMANSAKLNACPRHDFERIEGEPNPFRQKYRCKVCGGEIRGEDFHWWSRGWKDGGGWKEEVFQE

Secondary structure (DSSP, 8-state):
---HHHHHHHHH---HHHHHHHHHHHHHHHHHHHT-SS--EEEPTT---GGG-EEEETTT--EEEHHHHHHHHHHHHHTT---S-S---